Protein AF-A0A0V1C8I7-F1 (afdb_monomer_lite)

Radius of gyration: 27.66 Å; chains: 1; bounding box: 57×22×104 Å

Structure (mmCIF, N/CA/C/O backbone):
data_AF-A0A0V1C8I7-F1
#
_entry.id   AF-A0A0V1C8I7-F1
#
loop_
_atom_site.group_PDB
_atom_site.id
_atom_site.type_symbol
_atom_site.label_atom_id
_atom_site.label_alt_id
_atom_site.label_comp_id
_atom_site.label_asym_id
_atom_site.label_entity_id
_atom_site.label_seq_id
_atom_site.pdbx_PDB_ins_code
_atom_site.Cartn_x
_atom_site.Cartn_y
_atom_site.Cartn_z
_atom_site.occupancy
_atom_site.B_iso_or_equiv
_atom_site.auth_seq_id
_atom_site.auth_comp_id
_atom_site.auth_asym_id
_atom_site.auth_atom_id
_atom_site.pdbx_PDB_model_num
ATOM 1 N N . MET A 1 1 ? -10.418 -8.303 -38.250 1.00 52.66 1 MET A N 1
ATOM 2 C CA . MET A 1 1 ? -10.820 -7.952 -36.864 1.00 52.66 1 MET A CA 1
ATOM 3 C C . MET A 1 1 ? -9.635 -7.909 -35.875 1.00 52.66 1 MET A C 1
ATOM 5 O O . MET A 1 1 ? -9.851 -7.959 -34.675 1.00 52.66 1 MET A O 1
ATOM 9 N N . THR A 1 2 ? -8.386 -7.761 -36.330 1.00 56.22 2 THR A N 1
ATOM 10 C CA . THR A 1 2 ? -7.172 -7.866 -35.488 1.00 56.22 2 THR A CA 1
ATOM 11 C C . THR A 1 2 ? -6.573 -6.516 -35.052 1.00 56.22 2 THR A C 1
ATOM 13 O O . THR A 1 2 ? -5.970 -6.430 -33.987 1.00 56.22 2 THR A O 1
ATOM 16 N N . GLU A 1 3 ? -6.811 -5.439 -35.805 1.00 55.78 3 GLU A N 1
ATOM 17 C CA . GLU A 1 3 ? -6.243 -4.095 -35.559 1.00 55.78 3 GLU A CA 1
ATOM 18 C C . GLU A 1 3 ? -6.746 -3.412 -34.269 1.00 55.78 3 GLU A C 1
ATOM 20 O O . GLU A 1 3 ? -5.987 -2.769 -33.536 1.00 55.78 3 GLU A O 1
ATOM 25 N N . SER A 1 4 ? -8.030 -3.583 -33.931 1.00 60.97 4 SER A N 1
ATOM 26 C CA . SER A 1 4 ? -8.616 -3.005 -32.711 1.00 60.97 4 SER A CA 1
ATOM 27 C C . SER A 1 4 ? -8.061 -3.655 -31.436 1.00 60.97 4 SER A C 1
ATOM 29 O O . SER A 1 4 ? -7.848 -2.972 -30.432 1.00 60.97 4 SER A O 1
ATOM 31 N N . SER A 1 5 ? -7.769 -4.959 -31.493 1.00 64.06 5 SER A N 1
ATOM 32 C CA . SER A 1 5 ? -7.194 -5.745 -30.394 1.00 64.06 5 SER A CA 1
ATOM 33 C C . SER A 1 5 ? -5.736 -5.357 -30.111 1.00 64.06 5 SER A C 1
ATOM 35 O O . SER A 1 5 ? -5.377 -5.103 -28.958 1.00 64.06 5 SER A O 1
ATOM 37 N N . LEU A 1 6 ? -4.922 -5.201 -31.162 1.00 71.38 6 LEU A N 1
ATOM 38 C CA . LEU A 1 6 ? -3.522 -4.759 -31.072 1.00 71.38 6 LEU A CA 1
ATOM 39 C C . LEU A 1 6 ? -3.391 -3.359 -30.456 1.00 71.38 6 LEU A C 1
ATOM 41 O O . LEU A 1 6 ? -2.522 -3.110 -29.617 1.00 71.38 6 LEU A O 1
ATOM 45 N N . THR A 1 7 ? -4.310 -2.459 -30.809 1.00 85.25 7 THR A N 1
ATOM 46 C CA . THR A 1 7 ? -4.356 -1.102 -30.251 1.00 85.25 7 THR A CA 1
ATOM 47 C C . THR A 1 7 ? -4.752 -1.104 -28.768 1.00 85.25 7 THR A C 1
ATOM 49 O O . THR A 1 7 ? -4.206 -0.330 -27.978 1.00 85.25 7 THR A O 1
ATOM 52 N N . GLY A 1 8 ? -5.678 -1.980 -28.364 1.00 91.69 8 GLY A N 1
ATOM 53 C CA . GLY A 1 8 ? -6.100 -2.124 -26.967 1.00 91.69 8 GLY A CA 1
ATOM 54 C C . GLY A 1 8 ? -4.982 -2.634 -26.056 1.00 91.69 8 GLY A C 1
ATOM 55 O O . GLY A 1 8 ? -4.736 -2.048 -24.999 1.00 91.69 8 GLY A O 1
ATOM 56 N N . LEU A 1 9 ? -4.260 -3.671 -26.491 1.00 93.81 9 LEU A N 1
ATOM 57 C CA . LEU A 1 9 ? -3.141 -4.236 -25.732 1.00 93.81 9 LEU A CA 1
ATOM 58 C C . LEU A 1 9 ? -2.004 -3.223 -25.549 1.00 93.81 9 LEU A C 1
ATOM 60 O O . LEU A 1 9 ? -1.481 -3.083 -24.444 1.00 93.81 9 LEU A O 1
ATOM 64 N N . ARG A 1 10 ? -1.664 -2.467 -26.601 1.00 93.88 10 ARG A N 1
ATOM 65 C CA . ARG A 1 10 ? -0.651 -1.405 -26.520 1.00 93.88 10 ARG A CA 1
ATOM 66 C C . ARG A 1 10 ? -1.037 -0.328 -25.505 1.00 93.88 10 ARG A C 1
ATOM 68 O O . ARG A 1 10 ? -0.236 -0.006 -24.637 1.00 93.88 10 ARG A O 1
ATOM 75 N N . LYS A 1 11 ? -2.280 0.167 -25.547 1.00 94.00 11 LYS A N 1
ATOM 76 C CA . LYS A 1 11 ? -2.776 1.160 -24.574 1.00 94.00 11 LYS A CA 1
ATOM 77 C C . LYS A 1 11 ? -2.703 0.651 -23.133 1.00 94.00 11 LYS A C 1
ATOM 79 O O . LYS A 1 11 ? -2.352 1.410 -22.231 1.00 94.00 11 LYS A O 1
ATOM 84 N N . LEU A 1 12 ? -3.035 -0.622 -22.910 1.00 95.38 12 LEU A N 1
ATOM 85 C CA . LEU A 1 12 ? -2.916 -1.247 -21.594 1.00 95.38 12 LEU A CA 1
ATOM 86 C C . LEU A 1 12 ? -1.454 -1.311 -21.138 1.00 95.38 12 LEU A C 1
ATOM 88 O O . LEU A 1 12 ? -1.156 -0.917 -20.012 1.00 95.38 12 LEU A O 1
ATOM 92 N N . TYR A 1 13 ? -0.553 -1.770 -22.009 1.00 94.81 13 TYR A N 1
ATOM 93 C CA . TYR A 1 13 ? 0.878 -1.842 -21.725 1.00 94.81 13 TYR A CA 1
ATOM 94 C C . TYR A 1 13 ? 1.456 -0.467 -21.376 1.00 94.81 13 TYR A C 1
ATOM 96 O O . TYR A 1 13 ? 2.099 -0.322 -20.339 1.00 94.81 13 TYR A O 1
ATOM 104 N N . ASP A 1 14 ? 1.163 0.558 -22.177 1.00 95.62 14 ASP A N 1
ATOM 105 C CA . ASP A 1 14 ? 1.647 1.920 -21.941 1.00 95.62 14 ASP A CA 1
ATOM 106 C C . ASP A 1 14 ? 1.166 2.456 -20.584 1.00 95.62 14 ASP A C 1
ATOM 108 O O . ASP A 1 14 ? 1.942 3.045 -19.826 1.00 95.62 14 ASP A O 1
ATOM 112 N N . LYS A 1 15 ? -0.095 2.181 -20.225 1.00 95.94 15 LYS A N 1
ATOM 113 C CA . LYS A 1 15 ? -0.656 2.547 -18.919 1.00 95.94 15 LYS A CA 1
ATOM 114 C C . LYS A 1 15 ? 0.025 1.804 -17.765 1.00 95.94 15 LYS A C 1
ATOM 116 O O . LYS A 1 15 ? 0.358 2.427 -16.759 1.00 95.94 15 LYS A O 1
ATOM 121 N N . LEU A 1 16 ? 0.256 0.497 -17.892 1.00 95.19 16 LEU A N 1
ATOM 122 C CA . LEU A 1 16 ? 0.968 -0.289 -16.876 1.00 95.19 16 LEU A CA 1
ATOM 123 C C . LEU A 1 16 ? 2.400 0.220 -16.686 1.00 95.19 16 LEU A C 1
ATOM 125 O O . LEU A 1 16 ? 2.826 0.468 -15.558 1.00 95.19 16 LEU A O 1
ATOM 129 N N . MET A 1 17 ? 3.114 0.455 -17.787 1.00 95.44 17 MET A N 1
ATOM 130 C CA . MET A 1 17 ? 4.479 0.970 -17.754 1.00 95.44 17 MET A CA 1
ATOM 131 C C . MET A 1 17 ? 4.560 2.362 -17.131 1.00 95.44 17 MET A C 1
ATOM 133 O O . MET A 1 17 ? 5.513 2.642 -16.403 1.00 95.44 17 MET A O 1
ATOM 137 N N . LEU A 1 18 ? 3.565 3.225 -17.359 1.00 96.75 18 LEU A N 1
ATOM 138 C CA . LEU A 1 18 ? 3.473 4.518 -16.683 1.00 96.75 18 LEU A CA 1
ATOM 139 C C . LEU A 1 18 ? 3.390 4.351 -15.157 1.00 96.75 18 LEU A C 1
ATOM 141 O O . LEU A 1 18 ? 4.139 5.001 -14.428 1.00 96.75 18 LEU A O 1
ATOM 145 N N . HIS A 1 19 ? 2.536 3.447 -14.670 1.00 95.44 19 HIS A N 1
ATOM 146 C CA . HIS A 1 19 ? 2.411 3.179 -13.235 1.00 95.44 19 HIS A CA 1
ATOM 147 C C . HIS A 1 19 ? 3.689 2.572 -12.637 1.00 95.44 19 HIS A C 1
ATOM 149 O O . HIS A 1 19 ? 4.122 3.002 -11.569 1.00 95.44 19 HIS A O 1
ATOM 155 N N . PHE A 1 20 ? 4.347 1.638 -13.330 1.00 94.56 20 PHE A N 1
ATOM 156 C CA . PHE A 1 20 ? 5.618 1.066 -12.867 1.00 94.56 20 PHE A CA 1
ATOM 157 C C . PHE A 1 20 ? 6.744 2.095 -12.806 1.00 94.56 20 PHE A C 1
ATOM 159 O O . PHE A 1 20 ? 7.529 2.085 -11.859 1.00 94.56 20 PHE A O 1
ATOM 166 N N . ARG A 1 21 ? 6.806 3.026 -13.764 1.00 95.94 21 ARG A N 1
ATOM 167 C CA . ARG A 1 21 ? 7.764 4.140 -13.719 1.00 95.94 21 ARG A CA 1
ATOM 168 C C . ARG A 1 21 ? 7.519 5.045 -12.515 1.00 95.94 21 ARG A C 1
ATOM 170 O O . ARG A 1 21 ? 8.478 5.407 -11.843 1.00 95.94 21 ARG A O 1
ATOM 177 N N . ALA A 1 22 ? 6.259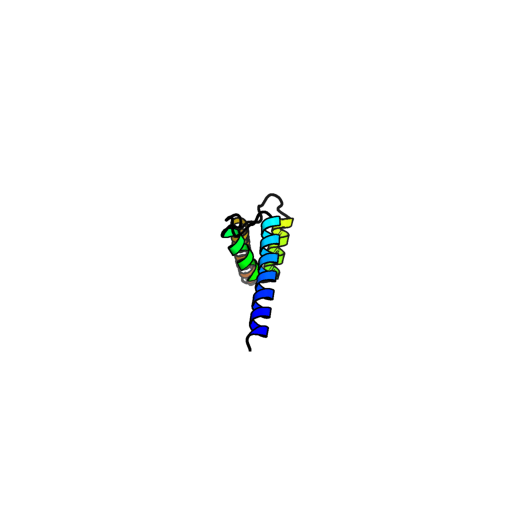 5.366 -12.218 1.00 96.75 22 ALA A N 1
ATOM 178 C CA . ALA A 1 22 ? 5.912 6.159 -11.041 1.00 96.75 22 ALA A CA 1
ATOM 179 C C . ALA A 1 22 ? 6.299 5.443 -9.735 1.00 96.75 22 ALA A C 1
ATOM 181 O O . ALA A 1 22 ? 6.934 6.041 -8.872 1.00 96.75 22 ALA A O 1
ATOM 182 N N . LEU A 1 23 ? 5.992 4.147 -9.614 1.00 95.12 23 LEU A N 1
ATOM 183 C CA . LEU A 1 23 ? 6.400 3.329 -8.467 1.00 95.12 23 LEU A CA 1
ATOM 184 C C . LEU A 1 23 ? 7.925 3.286 -8.304 1.00 95.12 23 LEU A C 1
ATOM 186 O O . LEU A 1 23 ? 8.430 3.529 -7.209 1.00 95.12 23 LEU A O 1
ATOM 190 N N . ARG A 1 24 ? 8.672 3.066 -9.392 1.00 95.69 24 ARG A N 1
ATOM 191 C CA . ARG A 1 24 ? 10.142 3.103 -9.388 1.00 95.69 24 ARG A CA 1
ATOM 192 C C . ARG A 1 24 ? 10.684 4.463 -8.940 1.00 95.69 24 ARG A C 1
ATOM 194 O O . ARG A 1 24 ? 11.614 4.496 -8.143 1.00 95.69 24 ARG A O 1
ATOM 201 N N . ALA A 1 25 ? 10.103 5.570 -9.405 1.00 96.50 25 ALA A N 1
ATOM 202 C CA . ALA A 1 25 ? 10.510 6.917 -8.993 1.00 96.50 25 ALA A CA 1
ATOM 203 C C . ALA A 1 25 ? 10.295 7.173 -7.488 1.00 96.50 25 ALA A C 1
ATOM 205 O O . ALA A 1 25 ? 11.019 7.962 -6.893 1.00 96.50 25 ALA A O 1
ATOM 206 N N . MET A 1 26 ? 9.345 6.470 -6.864 1.00 94.69 26 MET A N 1
ATOM 207 C CA . MET A 1 26 ? 9.120 6.485 -5.413 1.00 94.69 26 MET A CA 1
ATOM 208 C C . MET A 1 26 ? 9.992 5.474 -4.642 1.00 94.69 26 MET A C 1
ATOM 210 O O . MET A 1 26 ? 9.783 5.278 -3.446 1.00 94.69 26 MET A O 1
ATOM 214 N N . GLY A 1 27 ? 10.928 4.787 -5.306 1.00 94.88 27 GLY A N 1
ATOM 215 C CA . GLY A 1 27 ? 11.740 3.728 -4.697 1.00 94.88 27 GLY A CA 1
ATOM 216 C C . GLY A 1 27 ? 10.959 2.447 -4.387 1.00 94.88 27 GLY A C 1
ATOM 217 O O . GLY A 1 27 ? 11.349 1.694 -3.502 1.00 94.88 27 GLY A O 1
ATOM 218 N N . LYS A 1 28 ? 9.832 2.218 -5.075 1.00 94.81 28 LYS A N 1
ATOM 219 C CA . LYS A 1 28 ? 8.938 1.059 -4.910 1.00 94.81 28 LYS A CA 1
ATOM 220 C C . LYS A 1 28 ? 8.887 0.211 -6.174 1.00 94.81 28 LYS A C 1
ATOM 222 O O . LYS A 1 28 ? 7.810 -0.165 -6.626 1.00 94.81 28 LYS A O 1
ATOM 227 N N . ASP A 1 29 ? 10.038 -0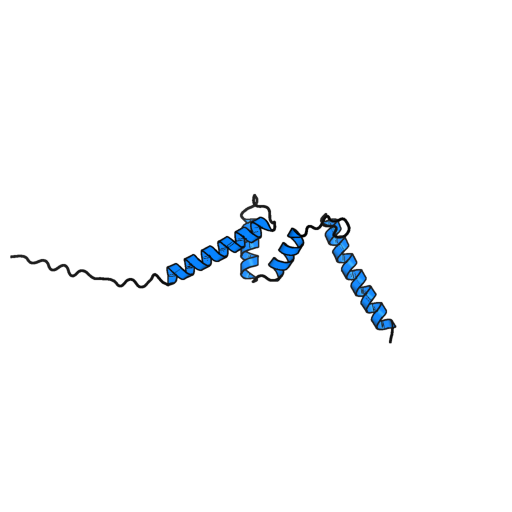.049 -6.791 1.00 94.19 29 ASP A N 1
ATOM 228 C CA . ASP A 1 29 ? 10.106 -0.859 -8.005 1.00 94.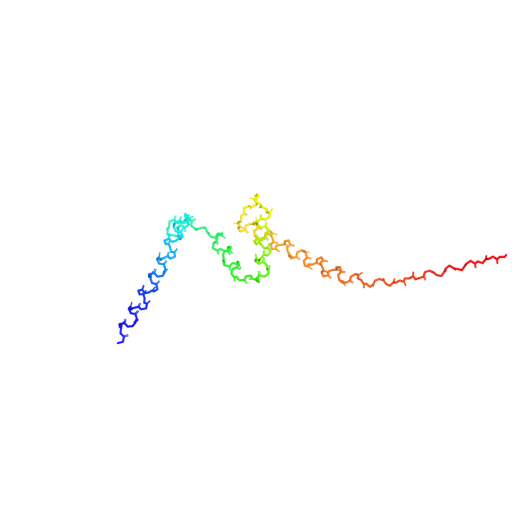19 29 ASP A CA 1
ATOM 229 C C . ASP A 1 29 ? 9.562 -2.288 -7.768 1.00 94.19 29 ASP A C 1
ATOM 231 O O . ASP A 1 29 ? 10.167 -3.058 -7.012 1.00 94.19 29 ASP A O 1
ATOM 235 N N . PRO A 1 30 ? 8.446 -2.674 -8.418 1.00 89.06 30 PRO A N 1
ATOM 236 C CA . PRO A 1 30 ? 7.871 -4.005 -8.258 1.00 89.06 30 PRO A CA 1
ATOM 237 C C . PRO A 1 30 ? 8.690 -5.100 -8.957 1.00 89.06 30 PRO A C 1
ATOM 239 O O . PRO A 1 30 ? 8.597 -6.259 -8.570 1.00 89.06 30 PRO A O 1
ATOM 242 N N . VAL A 1 31 ? 9.501 -4.757 -9.965 1.00 89.69 31 VAL A N 1
ATOM 243 C CA . VAL A 1 31 ? 10.334 -5.719 -10.709 1.00 89.69 31 VAL A CA 1
ATOM 244 C C . VAL A 1 31 ? 11.588 -6.080 -9.916 1.00 89.69 31 VAL A C 1
ATOM 246 O O . VAL A 1 31 ? 12.035 -7.220 -9.952 1.00 89.69 31 VAL A O 1
ATOM 249 N N . ASN A 1 32 ? 12.126 -5.122 -9.159 1.00 91.38 32 ASN A N 1
ATOM 250 C CA . ASN A 1 32 ? 13.337 -5.299 -8.352 1.00 91.38 32 ASN A CA 1
ATOM 251 C C . ASN A 1 32 ? 13.046 -5.668 -6.884 1.00 91.38 32 ASN A C 1
ATOM 253 O O . ASN A 1 32 ? 13.940 -5.595 -6.046 1.00 91.38 32 ASN A O 1
ATOM 257 N N . GLY A 1 33 ? 11.801 -6.031 -6.553 1.00 88.94 33 GLY A N 1
ATOM 258 C CA . GLY A 1 33 ? 11.418 -6.476 -5.208 1.00 88.94 33 GLY A CA 1
ATOM 259 C C . GLY A 1 33 ? 11.417 -5.385 -4.130 1.00 88.94 33 GLY A C 1
ATOM 260 O O . GLY A 1 33 ? 11.417 -5.705 -2.946 1.00 88.94 33 GLY A O 1
ATOM 261 N N . GLN A 1 34 ? 11.420 -4.102 -4.510 1.00 95.06 34 GLN A N 1
ATOM 262 C CA . GLN A 1 34 ? 11.395 -2.985 -3.555 1.00 95.06 34 GLN A CA 1
ATOM 263 C C . GLN A 1 34 ? 9.989 -2.713 -3.009 1.00 95.06 34 GLN A C 1
ATOM 265 O O . GLN A 1 34 ? 9.843 -2.186 -1.909 1.00 95.06 34 GLN A O 1
ATOM 270 N N . LEU A 1 35 ? 8.953 -3.051 -3.783 1.00 94.38 35 LEU A N 1
ATOM 271 C CA . LEU A 1 35 ? 7.573 -3.017 -3.312 1.00 94.38 35 LEU A CA 1
ATOM 272 C C . LEU A 1 35 ? 7.309 -4.234 -2.423 1.00 94.38 35 LEU A C 1
ATOM 274 O O . LEU A 1 35 ? 7.355 -5.374 -2.885 1.00 94.38 35 LEU A O 1
ATOM 278 N N . THR A 1 36 ? 7.006 -3.991 -1.154 1.00 93.75 36 THR A N 1
ATOM 279 C CA . THR A 1 36 ? 6.789 -5.062 -0.183 1.00 93.75 36 THR A CA 1
ATOM 280 C C . THR A 1 36 ? 5.352 -5.577 -0.222 1.00 93.75 36 THR A C 1
ATOM 282 O O . THR A 1 36 ? 4.395 -4.846 -0.490 1.00 93.75 36 THR A O 1
ATOM 285 N N . THR A 1 37 ? 5.173 -6.845 0.147 1.00 94.50 37 THR A N 1
ATOM 286 C CA . THR A 1 37 ? 3.847 -7.454 0.322 1.00 94.50 37 THR A CA 1
ATOM 287 C C . THR A 1 37 ? 2.981 -6.677 1.320 1.00 94.50 37 THR A C 1
ATOM 289 O O . THR A 1 37 ? 1.777 -6.533 1.112 1.00 94.50 37 THR A O 1
ATOM 292 N N . ALA A 1 38 ? 3.586 -6.122 2.377 1.00 94.50 38 ALA A N 1
ATOM 293 C CA . ALA A 1 38 ? 2.879 -5.335 3.384 1.00 94.50 38 ALA A CA 1
ATOM 294 C C . ALA A 1 38 ? 2.246 -4.061 2.798 1.00 94.50 38 ALA A C 1
ATOM 296 O O . ALA A 1 38 ? 1.112 -3.725 3.131 1.00 94.50 38 ALA A O 1
ATOM 297 N N . GLU A 1 39 ? 2.944 -3.378 1.891 1.00 93.50 39 GLU A N 1
ATOM 298 C CA . GLU A 1 39 ? 2.441 -2.172 1.224 1.00 93.50 39 GLU A CA 1
ATOM 299 C C . GLU A 1 39 ? 1.313 -2.483 0.244 1.00 93.50 39 GLU A C 1
ATOM 301 O O . GLU A 1 39 ? 0.340 -1.732 0.168 1.00 93.50 39 GLU A O 1
ATOM 306 N N . ILE A 1 40 ? 1.407 -3.614 -0.462 1.00 93.88 40 ILE A N 1
ATOM 307 C CA . ILE A 1 40 ? 0.334 -4.097 -1.338 1.00 93.88 40 ILE A CA 1
ATOM 308 C C . ILE A 1 40 ? -0.925 -4.370 -0.512 1.00 93.88 40 ILE A C 1
ATOM 310 O O . ILE A 1 40 ? -2.000 -3.879 -0.858 1.00 93.88 40 ILE A O 1
ATOM 314 N N . PHE A 1 41 ? -0.804 -5.103 0.601 1.00 94.75 41 PHE A N 1
ATOM 315 C CA . PHE A 1 41 ? -1.941 -5.349 1.488 1.00 94.75 41 PHE A CA 1
ATOM 316 C C . PHE A 1 41 ? -2.507 -4.057 2.064 1.00 94.75 41 PHE A C 1
ATOM 318 O O . PHE A 1 41 ? -3.722 -3.880 2.039 1.00 94.75 41 PHE A O 1
ATOM 325 N N . LEU A 1 42 ? -1.659 -3.134 2.521 1.00 94.69 42 LEU A N 1
ATOM 326 C CA . LEU A 1 42 ? -2.112 -1.851 3.049 1.00 94.69 42 LEU A CA 1
ATOM 327 C C . LEU A 1 42 ? -2.945 -1.083 2.012 1.00 94.69 42 LEU A C 1
ATOM 329 O O . LEU A 1 42 ? -4.056 -0.657 2.322 1.00 94.69 42 LEU A O 1
ATOM 333 N N . ALA A 1 43 ? -2.462 -0.977 0.771 1.00 93.38 43 ALA A N 1
ATOM 334 C CA . ALA A 1 43 ? -3.181 -0.301 -0.307 1.00 93.38 43 ALA A CA 1
ATOM 335 C C . ALA A 1 43 ? -4.500 -1.007 -0.673 1.00 93.38 43 ALA A C 1
ATOM 337 O O . ALA A 1 43 ? -5.522 -0.351 -0.891 1.00 93.38 43 ALA A O 1
ATOM 338 N N . LEU A 1 44 ? -4.504 -2.344 -0.728 1.00 94.31 44 LEU A N 1
ATOM 339 C CA . LEU A 1 44 ? -5.704 -3.131 -1.026 1.00 94.31 44 LEU A CA 1
ATOM 340 C C . LEU A 1 44 ? -6.765 -2.993 0.065 1.00 94.31 44 LEU A C 1
ATOM 342 O O . LEU A 1 44 ? -7.939 -2.802 -0.255 1.00 94.31 44 LEU A O 1
ATOM 346 N N . ILE A 1 45 ? -6.355 -3.064 1.332 1.00 91.62 45 ILE A N 1
ATOM 347 C CA . ILE A 1 45 ? -7.259 -2.925 2.470 1.00 91.62 45 ILE A CA 1
ATOM 348 C C . ILE A 1 45 ? -7.813 -1.504 2.491 1.00 91.62 45 ILE A C 1
ATOM 350 O O . ILE A 1 45 ? -9.028 -1.352 2.466 1.00 91.62 45 ILE A O 1
ATOM 354 N N . GLN A 1 46 ? -6.967 -0.470 2.418 1.00 91.56 46 GLN A N 1
ATOM 355 C CA . GLN A 1 46 ? -7.420 0.925 2.344 1.00 91.56 46 GLN A CA 1
ATOM 356 C C . GLN A 1 46 ? -8.428 1.144 1.210 1.00 91.56 46 GLN A C 1
ATOM 358 O O . GLN A 1 46 ? -9.441 1.805 1.412 1.00 91.56 46 GLN A O 1
ATOM 363 N N . ARG A 1 47 ? -8.224 0.536 0.035 1.00 93.31 47 ARG A N 1
ATOM 364 C CA . ARG A 1 47 ? -9.193 0.612 -1.070 1.00 93.31 47 ARG A CA 1
ATOM 365 C C . ARG A 1 47 ? -10.544 -0.037 -0.742 1.00 93.31 47 ARG A C 1
ATOM 367 O O . ARG A 1 47 ? -11.560 0.412 -1.261 1.00 93.31 47 ARG A O 1
ATOM 374 N N . ALA A 1 48 ? -10.557 -1.101 0.056 1.00 92.06 48 ALA A N 1
ATOM 375 C CA . ALA A 1 48 ? -11.769 -1.827 0.434 1.00 92.06 48 ALA A CA 1
ATOM 376 C C . ALA A 1 48 ? -12.502 -1.220 1.648 1.00 92.06 48 ALA A C 1
ATOM 378 O O . ALA A 1 48 ? -13.686 -1.493 1.839 1.00 92.06 48 ALA A O 1
ATOM 379 N N . MET A 1 49 ? -11.818 -0.424 2.475 1.00 89.44 49 MET A N 1
ATOM 380 C CA . MET A 1 49 ? -12.390 0.148 3.695 1.00 89.44 49 MET A CA 1
ATOM 381 C C . MET A 1 49 ? -13.415 1.264 3.419 1.00 89.44 49 MET A C 1
ATOM 383 O O . MET A 1 49 ? -13.286 2.000 2.436 1.00 89.44 49 MET A O 1
ATOM 387 N N . PRO A 1 50 ? -14.385 1.480 4.333 1.00 93.25 50 PRO A N 1
ATOM 388 C CA . PRO A 1 50 ? -15.266 2.643 4.292 1.00 93.25 50 PRO A CA 1
ATOM 389 C C . PRO A 1 50 ? -14.493 3.968 4.316 1.00 93.25 50 PRO A C 1
ATOM 391 O O . PRO A 1 50 ? -13.492 4.114 5.028 1.00 93.25 50 PRO A O 1
ATOM 394 N N . SER A 1 51 ? -14.996 4.964 3.583 1.00 92.81 51 SER A N 1
ATOM 395 C CA . SER A 1 51 ? -14.317 6.253 3.397 1.00 92.81 51 SER A CA 1
ATOM 396 C C . SER A 1 51 ? -14.064 6.992 4.718 1.00 92.81 51 SER A C 1
ATOM 398 O O . SER A 1 51 ? -13.026 7.623 4.907 1.00 92.81 51 SER A O 1
ATOM 400 N N . GLU A 1 52 ? -14.989 6.865 5.667 1.00 92.69 52 GLU A N 1
ATOM 401 C CA . GLU A 1 52 ? -14.946 7.459 6.998 1.00 92.69 52 GLU A CA 1
ATOM 402 C C . GLU A 1 52 ? -13.775 6.904 7.809 1.00 92.69 52 GLU A C 1
ATOM 404 O O . GLU A 1 52 ? -13.106 7.647 8.531 1.00 92.69 52 GLU A O 1
ATOM 409 N N . LEU A 1 53 ? -13.502 5.604 7.677 1.00 92.75 53 LEU A N 1
ATOM 410 C CA . LEU A 1 53 ? -12.422 4.947 8.399 1.00 92.75 53 LEU A CA 1
ATOM 411 C C . LEU A 1 53 ? -11.057 5.296 7.795 1.00 92.75 53 LEU A C 1
ATOM 413 O O . LEU A 1 53 ? -10.121 5.567 8.546 1.00 92.75 53 LEU A O 1
ATOM 417 N N . ASN A 1 54 ? -10.969 5.419 6.467 1.00 94.00 54 ASN A N 1
ATOM 418 C CA . ASN A 1 54 ? -9.771 5.937 5.799 1.00 94.00 54 ASN A CA 1
ATOM 419 C C . ASN A 1 54 ? -9.464 7.386 6.198 1.00 94.00 54 ASN A C 1
ATOM 421 O O . ASN A 1 54 ? -8.324 7.697 6.528 1.00 94.00 54 ASN A O 1
ATOM 425 N N . LYS A 1 55 ? -10.475 8.263 6.271 1.00 94.94 55 LYS A N 1
ATOM 426 C CA . LYS A 1 55 ? -10.289 9.646 6.753 1.00 94.94 55 LYS A CA 1
ATOM 427 C C . LYS A 1 55 ? -9.763 9.681 8.189 1.00 94.94 55 LYS A C 1
ATOM 429 O O . LYS A 1 55 ? -8.854 10.448 8.499 1.00 94.94 55 LYS A O 1
ATOM 434 N N . LYS A 1 56 ? -10.308 8.840 9.075 1.00 95.06 56 LYS A N 1
ATOM 435 C CA . LYS A 1 56 ? -9.811 8.715 10.455 1.00 95.06 56 LYS A CA 1
ATOM 436 C C . LYS A 1 56 ? -8.369 8.207 10.502 1.00 95.06 56 LYS A C 1
ATOM 438 O O . LYS A 1 56 ? -7.593 8.714 11.307 1.00 95.06 56 LYS A O 1
ATOM 443 N N . TRP A 1 57 ? -8.013 7.247 9.651 1.00 94.94 57 TRP A N 1
ATOM 444 C CA . TRP A 1 57 ? -6.643 6.755 9.517 1.00 94.94 57 TRP A CA 1
ATOM 445 C C . TRP A 1 57 ? -5.679 7.856 9.057 1.00 94.94 57 TRP A C 1
ATOM 447 O O . TRP A 1 57 ? -4.646 8.072 9.685 1.00 94.94 57 TRP A O 1
ATOM 457 N N . GLU A 1 58 ? -6.030 8.606 8.011 1.00 93.75 58 GLU A N 1
ATOM 458 C CA . GLU A 1 58 ? -5.212 9.724 7.529 1.00 93.75 58 GLU A CA 1
ATOM 459 C C . GLU A 1 58 ? -4.998 10.783 8.610 1.00 93.75 58 GLU A C 1
ATOM 461 O O . GLU A 1 58 ? -3.883 11.270 8.789 1.00 93.75 58 GLU A O 1
ATOM 466 N N . ASN A 1 59 ? -6.053 11.129 9.350 1.00 94.88 59 ASN A N 1
ATOM 467 C CA . ASN A 1 59 ? -5.954 12.064 10.466 1.00 94.88 59 ASN A CA 1
ATOM 468 C C . ASN A 1 59 ? -5.066 11.505 11.583 1.00 94.88 59 ASN A C 1
ATOM 470 O O . ASN A 1 59 ? -4.235 12.232 12.116 1.00 94.88 59 ASN A O 1
ATOM 474 N N . PHE A 1 60 ? -5.190 10.213 11.900 1.00 93.75 60 PHE A N 1
ATOM 475 C CA . PHE A 1 60 ? -4.341 9.548 12.886 1.00 93.75 60 PHE A CA 1
ATOM 476 C C . PHE A 1 60 ? -2.857 9.632 12.508 1.00 93.75 60 PHE A C 1
ATOM 478 O O . PHE A 1 60 ? -2.055 10.039 13.344 1.00 93.75 60 PHE A O 1
ATOM 485 N N . ILE A 1 61 ? -2.497 9.333 11.257 1.00 93.75 61 ILE A N 1
ATOM 486 C CA . ILE A 1 61 ? -1.109 9.436 10.783 1.00 93.75 61 ILE A CA 1
ATOM 487 C C . ILE A 1 61 ? -0.618 10.888 10.770 1.00 93.75 61 ILE A C 1
ATOM 489 O O . ILE A 1 61 ? 0.489 11.159 11.225 1.00 93.75 61 ILE A O 1
ATOM 493 N N . LYS A 1 62 ? -1.443 11.843 10.320 1.00 92.31 62 LYS A N 1
ATOM 494 C CA . LYS A 1 62 ? -1.090 13.276 10.330 1.00 92.31 62 LYS A CA 1
ATOM 495 C C . LYS A 1 62 ? -0.837 13.802 11.745 1.00 92.31 62 LYS A C 1
ATOM 497 O O . LYS A 1 62 ? 0.061 14.613 11.939 1.00 92.31 62 LYS A O 1
ATOM 502 N N . SER A 1 63 ? -1.614 13.347 12.728 1.00 92.25 63 SER A N 1
ATOM 503 C CA . SER A 1 63 ? -1.476 13.763 14.128 1.00 92.25 63 SER A CA 1
ATOM 504 C C . SER A 1 63 ? -0.374 13.019 14.889 1.00 92.25 63 SER A C 1
ATOM 506 O O . SER A 1 63 ? 0.062 13.509 15.926 1.00 92.25 63 SER A O 1
ATOM 508 N N . ASN A 1 64 ? 0.095 11.866 14.400 1.00 88.88 64 ASN A N 1
ATOM 509 C CA . ASN A 1 64 ? 1.105 11.037 15.064 1.00 88.88 64 ASN A CA 1
ATOM 510 C C . ASN A 1 64 ? 2.333 10.857 14.167 1.00 88.88 64 ASN A C 1
ATOM 512 O O . ASN A 1 64 ? 2.593 9.769 13.660 1.00 88.88 64 ASN A O 1
ATOM 516 N N . ILE A 1 65 ? 3.112 11.931 14.006 1.00 84.44 65 ILE A N 1
ATOM 517 C CA . ILE A 1 65 ? 4.286 11.987 13.114 1.00 84.44 65 ILE A CA 1
ATOM 518 C C . ILE A 1 65 ? 5.345 10.920 13.465 1.00 84.44 65 ILE A C 1
ATOM 520 O O . ILE A 1 65 ? 6.084 10.472 12.594 1.00 84.44 65 ILE A O 1
ATOM 52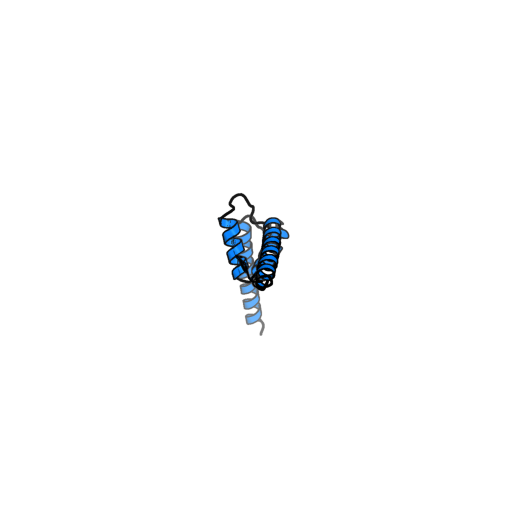4 N N . SER A 1 66 ? 5.410 10.477 14.725 1.00 88.12 66 SER A N 1
ATOM 525 C CA . SER A 1 66 ? 6.320 9.411 15.170 1.00 88.12 66 SER A CA 1
ATOM 526 C C . SER A 1 66 ? 5.876 8.001 14.771 1.00 88.12 66 SER A C 1
ATOM 528 O O . SER A 1 66 ? 6.678 7.072 14.836 1.00 88.12 66 SER A O 1
ATOM 530 N N . THR A 1 67 ? 4.611 7.813 14.383 1.00 87.38 67 THR A N 1
ATOM 531 C CA . THR A 1 67 ? 4.075 6.499 14.020 1.00 87.38 67 THR A CA 1
ATOM 532 C C . THR A 1 67 ? 4.279 6.258 12.526 1.00 87.38 67 THR A C 1
ATOM 534 O O . THR A 1 67 ? 3.746 7.013 11.709 1.00 87.38 67 THR A O 1
ATOM 537 N N . PRO A 1 68 ? 5.010 5.204 12.126 1.00 88.88 68 PRO A N 1
ATOM 538 C CA . PRO A 1 68 ? 5.171 4.889 10.716 1.00 88.88 68 PRO A CA 1
ATOM 539 C C . PRO A 1 68 ? 3.818 4.510 10.110 1.00 88.88 68 PRO A C 1
ATOM 541 O O . PRO A 1 68 ? 3.068 3.729 10.692 1.00 88.88 68 PRO A O 1
ATOM 544 N N . ALA A 1 69 ? 3.511 5.026 8.921 1.00 91.06 69 ALA A N 1
ATOM 545 C CA . ALA A 1 69 ? 2.314 4.660 8.166 1.00 91.06 69 ALA A CA 1
ATOM 546 C C . ALA A 1 69 ? 2.523 3.314 7.450 1.00 91.06 69 ALA A C 1
ATOM 548 O O . ALA A 1 69 ? 2.738 3.265 6.240 1.00 91.06 69 ALA A O 1
ATOM 549 N N . ASN A 1 70 ? 2.518 2.222 8.213 1.00 93.25 70 ASN A N 1
ATOM 550 C CA . ASN A 1 70 ? 2.761 0.869 7.725 1.00 93.25 70 ASN A CA 1
ATOM 551 C C . ASN A 1 70 ? 1.581 -0.062 8.054 1.00 93.25 70 ASN A C 1
ATOM 553 O O . ASN A 1 70 ? 0.579 0.344 8.644 1.00 93.25 70 ASN A O 1
ATOM 557 N N . LEU A 1 71 ? 1.679 -1.321 7.621 1.00 94.00 71 LEU A N 1
ATOM 558 C CA . LEU A 1 71 ? 0.609 -2.298 7.815 1.00 94.00 71 LEU A CA 1
ATOM 559 C C . LEU A 1 71 ? 0.328 -2.573 9.300 1.00 94.00 71 LEU A C 1
ATOM 561 O O . LEU A 1 71 ? -0.828 -2.722 9.682 1.00 94.00 71 LEU A O 1
ATOM 565 N N . GLU A 1 72 ? 1.361 -2.622 10.137 1.00 93.44 72 GLU A N 1
ATOM 566 C CA . GLU A 1 72 ? 1.224 -2.916 11.564 1.00 93.44 72 GLU A CA 1
ATOM 567 C C . GLU A 1 72 ? 0.436 -1.823 12.293 1.00 93.44 72 GLU A C 1
ATOM 569 O O . GLU A 1 72 ? -0.570 -2.113 12.946 1.00 93.44 72 GLU A O 1
ATOM 574 N N . SER A 1 73 ? 0.824 -0.559 12.110 1.00 94.56 73 SER A N 1
ATOM 575 C CA . SER A 1 73 ? 0.121 0.571 12.719 1.00 94.56 73 SER A CA 1
ATOM 576 C C . SER A 1 73 ? -1.310 0.706 12.195 1.00 94.56 73 SER A C 1
ATOM 578 O O . SER A 1 73 ? -2.215 1.063 12.952 1.00 94.56 73 SER A O 1
ATOM 580 N N . PHE A 1 74 ? -1.551 0.350 10.930 1.00 94.75 74 PHE A N 1
ATOM 581 C CA . PHE A 1 74 ? -2.898 0.292 10.369 1.00 94.75 74 PHE A CA 1
ATOM 582 C C . PHE A 1 74 ? -3.768 -0.776 11.046 1.00 94.75 74 PHE A C 1
ATOM 584 O O . PHE A 1 74 ? -4.900 -0.492 11.441 1.00 94.75 74 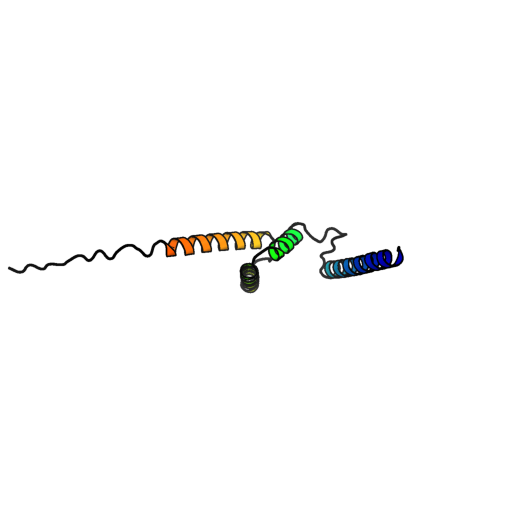PHE A O 1
ATOM 591 N N . LEU A 1 75 ? -3.253 -1.996 11.222 1.00 93.69 75 LEU A N 1
ATOM 592 C CA . LEU A 1 75 ? -3.986 -3.075 11.892 1.00 93.69 75 LEU A CA 1
ATOM 593 C C . LEU A 1 75 ? -4.287 -2.729 13.354 1.00 93.69 75 LEU A C 1
ATOM 595 O O . LEU A 1 75 ? -5.401 -2.959 13.834 1.00 93.69 75 LEU A O 1
ATOM 599 N N . GLU A 1 76 ? -3.328 -2.121 14.053 1.00 95.06 76 GLU A N 1
ATOM 600 C CA . GLU A 1 76 ? -3.538 -1.653 15.420 1.00 95.06 76 GLU A CA 1
ATOM 601 C C . GLU A 1 76 ? -4.615 -0.557 15.484 1.00 95.06 76 GLU A C 1
ATOM 603 O O . GLU A 1 76 ? -5.487 -0.586 16.358 1.00 95.06 76 GLU A O 1
ATOM 608 N N . PHE A 1 77 ? -4.600 0.381 14.534 1.00 95.12 77 PHE A N 1
ATOM 609 C CA . PHE A 1 77 ? -5.622 1.414 14.409 1.00 95.12 77 PHE A CA 1
ATOM 610 C C . PHE A 1 77 ? -7.019 0.814 14.199 1.00 95.12 77 PHE A C 1
ATOM 612 O O . PHE A 1 77 ? -7.954 1.186 14.912 1.00 95.12 77 PHE A O 1
ATOM 619 N N . VAL A 1 78 ? -7.168 -0.145 13.278 1.00 93.44 78 VAL A N 1
ATOM 620 C CA . VAL A 1 78 ? -8.453 -0.821 13.031 1.00 93.44 78 VAL A CA 1
ATOM 621 C C . VAL A 1 78 ? -8.943 -1.528 14.296 1.00 93.44 78 VAL A C 1
ATOM 623 O O . VAL A 1 78 ? -10.103 -1.361 14.679 1.00 93.44 78 VAL A O 1
ATOM 626 N N . ARG A 1 79 ? -8.060 -2.241 15.009 1.00 94.31 79 ARG A N 1
ATOM 627 C CA . ARG A 1 79 ? -8.392 -2.883 16.292 1.00 94.31 79 ARG A CA 1
ATOM 628 C C . ARG A 1 79 ? -8.925 -1.873 17.315 1.00 94.31 79 ARG A C 1
ATOM 630 O O . ARG A 1 79 ? -9.968 -2.114 17.920 1.00 94.31 79 ARG A O 1
ATOM 637 N N . LYS A 1 80 ? -8.263 -0.720 17.468 1.00 94.25 80 LYS A N 1
ATOM 638 C CA . LYS A 1 80 ? -8.702 0.353 18.381 1.00 94.25 80 LYS A CA 1
ATOM 639 C C . LYS A 1 80 ? -10.069 0.922 17.993 1.00 94.25 80 LYS A C 1
ATOM 641 O O . LYS A 1 80 ? -10.885 1.187 18.872 1.00 94.25 80 LYS A O 1
ATOM 646 N N . GLN A 1 81 ? -10.356 1.088 16.700 1.00 92.25 81 GLN A N 1
ATOM 647 C CA . GLN A 1 81 ? -11.672 1.563 16.246 1.00 92.25 81 GLN A CA 1
ATOM 648 C C . GLN A 1 81 ? -12.791 0.572 16.602 1.00 92.25 81 GLN A C 1
ATOM 650 O O . GLN A 1 81 ? -13.840 1.003 17.079 1.00 92.25 81 GLN A O 1
ATOM 655 N N . ILE A 1 82 ? -12.541 -0.736 16.478 1.00 92.12 82 ILE A N 1
ATOM 656 C CA . ILE A 1 82 ? -13.487 -1.784 16.902 1.00 92.12 82 ILE A CA 1
ATOM 657 C C . ILE A 1 82 ? -13.752 -1.706 18.414 1.00 92.12 82 ILE A C 1
ATOM 659 O O . ILE A 1 82 ? -14.893 -1.815 18.860 1.00 92.12 82 ILE A O 1
ATOM 663 N N . GLU A 1 83 ? -12.715 -1.507 19.229 1.00 93.50 83 GLU A N 1
ATOM 664 C CA . GLU A 1 83 ? -12.875 -1.357 20.681 1.00 93.50 83 GLU A CA 1
ATOM 665 C C . GLU A 1 83 ? -13.689 -0.113 21.058 1.00 93.50 83 GLU A C 1
ATOM 667 O O . GLU A 1 83 ? -14.523 -0.172 21.964 1.00 93.50 83 GLU A O 1
ATOM 672 N N . ILE A 1 84 ? -13.478 1.007 20.360 1.00 90.12 84 ILE A N 1
ATOM 673 C CA . ILE A 1 84 ? -14.256 2.236 20.557 1.00 90.12 84 ILE A CA 1
ATOM 674 C C . ILE A 1 84 ? -15.727 1.986 20.221 1.00 90.12 84 ILE A C 1
ATOM 676 O O . ILE A 1 84 ? -16.597 2.328 21.019 1.00 90.12 84 ILE A O 1
ATOM 680 N N . GLU A 1 85 ? -16.016 1.349 19.088 1.00 87.38 85 GLU A N 1
ATOM 681 C CA . GLU A 1 85 ? -17.384 1.026 18.677 1.00 87.38 85 GLU A CA 1
ATOM 682 C C . GLU A 1 85 ? -18.095 0.123 19.700 1.00 87.38 85 GLU A C 1
ATOM 684 O O . GLU A 1 85 ? -19.235 0.391 20.096 1.00 87.38 85 GLU A O 1
ATOM 689 N N . LYS A 1 86 ? -17.395 -0.888 20.229 1.00 87.31 86 LYS A N 1
ATOM 690 C CA . LYS A 1 86 ? -17.903 -1.742 21.317 1.00 87.31 86 LYS A CA 1
ATOM 691 C C . LYS A 1 86 ? -18.196 -0.956 22.601 1.00 87.31 86 LYS A C 1
ATOM 693 O O . LYS A 1 86 ? -19.212 -1.183 23.252 1.00 87.31 86 LYS A O 1
ATOM 698 N N . LYS A 1 87 ? -17.340 -0.004 22.980 1.00 82.88 87 LYS A N 1
ATOM 699 C CA . LYS A 1 87 ? -17.559 0.836 24.174 1.00 82.88 87 LYS A CA 1
ATOM 700 C C . LYS A 1 87 ? -18.721 1.822 23.982 1.00 82.88 87 LYS A C 1
ATOM 702 O O . LYS A 1 87 ? -19.525 2.022 24.894 1.00 82.88 87 LYS A O 1
ATOM 707 N N . VAL A 1 88 ? -18.859 2.409 22.792 1.00 76.06 88 VAL A N 1
ATOM 708 C CA . VAL A 1 88 ? -19.971 3.318 22.452 1.00 76.06 88 VAL A CA 1
ATOM 709 C C . VAL A 1 88 ? -21.314 2.581 22.464 1.00 76.06 88 VAL A C 1
ATOM 711 O O . VAL A 1 88 ? -22.301 3.097 22.985 1.00 76.06 88 VAL A O 1
ATOM 714 N N . THR A 1 89 ? -21.365 1.355 21.949 1.00 66.88 89 THR A N 1
ATOM 715 C CA . THR A 1 89 ? -22.590 0.538 21.983 1.00 66.88 89 THR A CA 1
ATOM 716 C C . THR A 1 89 ? -22.971 0.122 23.407 1.00 66.88 89 THR A C 1
ATOM 718 O O . THR A 1 89 ? -24.143 0.222 23.771 1.00 66.88 89 THR A O 1
ATOM 721 N N . PHE A 1 90 ? -22.000 -0.228 24.257 1.00 58.59 90 PHE A N 1
ATOM 722 C CA . PHE A 1 90 ? -22.258 -0.586 25.658 1.00 58.59 90 PHE A CA 1
ATOM 723 C C . PHE A 1 90 ? -22.797 0.590 26.493 1.00 58.59 90 PHE A C 1
ATOM 725 O O . PHE A 1 90 ? -23.755 0.438 27.250 1.00 58.59 90 PHE A O 1
ATOM 732 N N . THR A 1 91 ? -22.241 1.790 26.305 1.00 57.53 91 THR A N 1
ATOM 733 C CA . THR A 1 91 ? -22.700 3.018 26.990 1.00 57.53 91 THR A CA 1
ATOM 734 C C . THR A 1 91 ? -24.079 3.500 26.533 1.00 57.53 91 THR A C 1
ATOM 736 O O . THR A 1 91 ? -24.755 4.227 27.263 1.00 57.53 91 THR A O 1
ATOM 739 N N . LYS A 1 92 ? -24.543 3.078 25.350 1.00 54.72 92 LYS A N 1
ATOM 740 C CA . LYS A 1 92 ? -25.920 3.315 24.894 1.00 54.72 92 LYS A CA 1
ATOM 741 C C . LYS A 1 92 ? -26.922 2.344 25.540 1.00 54.72 92 LYS A C 1
ATOM 743 O O . LYS A 1 92 ? -28.082 2.710 25.690 1.00 54.72 92 LYS A O 1
ATOM 748 N N . GLY A 1 93 ? -26.475 1.160 25.969 1.00 45.59 93 GLY A N 1
ATOM 749 C CA . GLY A 1 93 ? -27.288 0.168 26.687 1.00 45.59 93 GLY A CA 1
ATOM 750 C C . GLY A 1 93 ? -27.423 0.405 28.198 1.00 45.59 93 GLY A C 1
ATOM 751 O O . GLY A 1 93 ? -28.334 -0.131 28.813 1.00 45.59 93 GLY A O 1
ATOM 752 N N . THR A 1 94 ? -26.565 1.230 28.807 1.00 47.84 94 THR A N 1
ATOM 753 C CA . THR A 1 94 ? -26.549 1.482 30.267 1.00 47.84 94 THR A CA 1
ATOM 754 C C . THR A 1 94 ? -27.284 2.756 30.706 1.00 47.84 94 THR A C 1
ATOM 756 O O . THR A 1 94 ? -27.225 3.135 31.872 1.00 47.84 94 THR A O 1
ATOM 759 N N . LYS A 1 95 ? -28.046 3.406 29.817 1.00 49.12 95 LYS A N 1
ATOM 760 C CA . LYS A 1 95 ? -28.951 4.514 30.177 1.00 49.12 95 LYS A CA 1
ATOM 761 C C . LYS A 1 95 ? -30.383 4.018 30.393 1.00 49.12 95 LYS A C 1
ATOM 763 O O . LYS A 1 95 ? -31.303 4.469 29.727 1.00 49.12 95 LYS A O 1
ATOM 768 N N . SER A 1 96 ? -30.559 3.061 31.296 1.0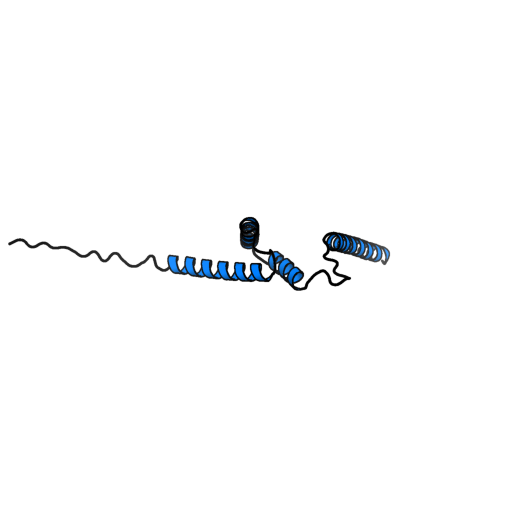0 49.44 96 SER A N 1
ATOM 769 C CA . SER A 1 96 ? -31.863 2.747 31.889 1.00 49.44 96 SER A CA 1
ATOM 770 C C . SER A 1 96 ? -31.667 2.020 33.219 1.00 49.44 96 SER A C 1
ATOM 772 O O . SER A 1 96 ? -32.128 0.897 33.395 1.00 49.44 96 SER A O 1
ATOM 774 N N . THR A 1 97 ? -30.980 2.657 34.166 1.00 44.09 97 THR A N 1
ATOM 775 C CA . THR A 1 97 ? -31.195 2.327 35.578 1.00 44.09 97 THR A CA 1
ATOM 776 C C . THR A 1 97 ? -32.124 3.393 36.121 1.00 44.09 97 THR A C 1
ATOM 778 O O . THR A 1 97 ? -31.778 4.575 36.160 1.00 44.09 97 THR A O 1
ATOM 781 N N . GLY A 1 98 ? -33.352 2.961 36.400 1.00 45.62 98 GLY A N 1
ATOM 782 C CA . GLY A 1 98 ? -34.432 3.791 36.898 1.00 45.62 98 GLY A CA 1
ATOM 783 C C . GLY A 1 98 ? -34.017 4.572 38.138 1.00 45.62 98 GLY A C 1
ATOM 784 O O . GLY A 1 98 ? -33.267 4.097 38.987 1.00 45.62 98 GLY A O 1
ATOM 785 N N . VAL A 1 99 ? -34.528 5.794 38.212 1.00 45.81 99 VAL A N 1
ATOM 786 C CA . VAL A 1 99 ? -34.540 6.609 39.418 1.00 45.81 99 VAL A CA 1
ATOM 787 C C . VAL A 1 99 ? -35.348 5.856 40.476 1.00 45.81 99 VAL A C 1
ATOM 789 O O . VAL A 1 99 ? -36.576 5.868 40.431 1.00 45.81 99 VAL A O 1
ATOM 792 N N . GLU A 1 100 ? -34.681 5.209 41.429 1.00 47.50 100 GLU A N 1
ATOM 793 C CA . GLU A 1 100 ? -35.325 4.825 42.682 1.00 47.50 100 GLU A CA 1
ATOM 794 C C . GLU A 1 100 ? -35.317 6.057 43.595 1.00 47.50 100 GLU A C 1
ATOM 796 O O . GLU A 1 100 ? -34.308 6.436 44.190 1.00 47.50 100 GLU A O 1
ATOM 801 N N . LYS A 1 101 ? -36.450 6.766 43.615 1.00 43.78 101 LYS A N 1
ATOM 802 C CA . LYS A 1 101 ? -36.726 7.819 44.594 1.00 43.78 101 LYS A CA 1
ATOM 803 C C . LYS A 1 101 ? -36.910 7.157 45.960 1.00 43.78 101 LYS A C 1
ATOM 805 O O . LYS A 1 101 ? -37.941 6.533 46.187 1.00 43.78 101 LYS A O 1
ATOM 810 N N . CYS A 1 102 ? -35.973 7.369 46.881 1.00 37.78 102 CYS A N 1
ATOM 811 C CA . CYS A 1 102 ? -36.236 7.203 48.309 1.00 37.78 102 CYS A CA 1
ATOM 812 C C . CYS A 1 102 ? -37.286 8.240 48.756 1.00 37.78 102 CYS A C 1
ATOM 814 O O . CYS A 1 102 ? -37.052 9.438 48.562 1.00 37.78 102 CYS A O 1
ATOM 816 N N . PRO A 1 103 ? -38.415 7.851 49.372 1.00 43.28 103 PRO A N 1
ATOM 817 C CA . PRO A 1 103 ? -39.237 8.782 50.124 1.00 43.28 103 PRO A CA 1
ATOM 818 C C . PRO A 1 103 ? -38.622 8.959 51.515 1.00 43.28 103 PRO A C 1
ATOM 820 O O . PRO A 1 103 ? -38.623 8.042 52.333 1.00 43.28 103 PRO A O 1
ATOM 823 N N . THR A 1 104 ? -38.103 10.153 51.791 1.00 47.41 104 THR A N 1
ATOM 824 C CA . THR A 1 104 ? -37.833 10.603 53.157 1.00 47.41 104 THR A CA 1
ATOM 825 C C . THR A 1 104 ? -39.164 11.002 53.787 1.00 47.41 104 THR A C 1
ATOM 827 O O . THR A 1 104 ? -39.718 12.041 53.435 1.00 47.41 104 THR A O 1
ATOM 830 N N . THR A 1 105 ? -39.682 10.210 54.722 1.00 45.59 105 THR A N 1
ATOM 831 C CA . THR A 1 105 ? -40.696 10.687 55.669 1.00 45.59 105 THR A CA 1
ATOM 832 C C . THR A 1 105 ? -40.028 10.917 57.012 1.00 45.59 105 THR A C 1
ATOM 834 O O . THR A 1 105 ? -39.740 9.980 57.754 1.00 45.59 105 THR A O 1
ATOM 837 N N . LEU A 1 106 ? -39.765 12.196 57.277 1.00 46.12 106 LEU A N 1
ATOM 838 C CA . LEU A 1 106 ? -39.637 12.751 58.617 1.00 46.12 106 LEU A CA 1
ATOM 839 C C . LEU A 1 106 ? -40.910 12.409 59.402 1.00 46.12 106 LEU A C 1
ATOM 841 O O . LEU A 1 106 ? -42.010 12.626 58.895 1.00 46.12 106 LEU A O 1
ATOM 845 N N . HIS A 1 107 ? -40.760 11.912 60.625 1.00 44.12 107 HIS A N 1
ATOM 846 C CA . HIS A 1 107 ? -41.834 11.951 61.608 1.00 44.12 107 HIS A CA 1
ATOM 847 C C . HIS A 1 107 ? -41.291 12.604 62.879 1.00 44.12 107 HIS A C 1
ATOM 849 O O . HIS A 1 107 ? -40.517 12.002 63.620 1.00 44.12 107 HIS A O 1
ATOM 855 N N . GLU A 1 108 ? -41.673 13.865 63.073 1.00 39.94 108 GLU A N 1
ATOM 856 C CA . GLU A 1 108 ? -41.708 14.537 64.372 1.00 39.94 108 GLU A CA 1
ATOM 857 C C . GLU A 1 108 ? -42.938 14.043 65.140 1.00 39.94 108 GLU A C 1
ATOM 859 O O . GLU A 1 108 ? -44.054 14.097 64.618 1.00 39.94 108 GLU A O 1
ATOM 864 N N . ASN A 1 109 ? -42.702 13.515 66.343 1.00 47.72 109 ASN A N 1
ATOM 865 C CA . ASN A 1 109 ? -43.400 13.790 67.612 1.00 47.72 109 ASN A CA 1
ATOM 866 C C . ASN A 1 109 ? -43.139 12.661 68.608 1.00 47.72 109 ASN A C 1
ATOM 868 O O . ASN A 1 109 ? -43.537 11.512 68.312 1.00 47.72 109 ASN A O 1
#

Organism: Trichinella britovi (NCBI:txid45882)

Foldseek 3Di:
DVVVVVVVVVVVVVVVVVVQVVCVVVQNRVVVCSPDPFNVVLVVVLVVDDPVLNVVLVVVCVVCVVDDPTNVVSVVSVVVVVVVVVVVVVVVVPPDPDPPDDDDDDDDD

Secondary structure (DSSP, 8-state):
--HHHHHHHHHHHHHHHHHHHHHHHTT--TTTT-S-HHHHHHHHHHHHS-HHHHHHHHHHHHH-TTS--SHHHHHHHHHHHHHHHHHHHHHHHS---------------

Sequence (109 aa):
MTESSLTGLRKLYDKLMLHFRALRAMGKDPVNGQLTTAEIFLALIQRAMPSELNKKWENFIKSNISTPANLESFLEFVRKQIEIEKKVTFTKGTKSTGVEKCPTTLHEN

pLDDT: mean 82.36, std 18.83, range [37.78, 96.75]